Protein AF-A0A9E3DK32-F1 (afdb_monomer)

Mean predicted aligned error: 7.18 Å

Nearest PDB structures (foldseek):
  4inn-assembly1_A  TM=7.804E-01  e=3.344E-07  Helicobacter pylori NCTC 11637 = CCUG 17874 = ATCC 43504 = JCM 12093
  2sba-assembly1_A  TM=4.068E-01  e=2.423E+00  Glycine max
  1ax0-assembly1_A  TM=3.371E-01  e=9.762E-01  Erythrina corallodendron
  5iy4-assembly1_A  TM=3.570E-01  e=3.219E+00  Homo sapiens
  7kc0-assembly1_G  TM=3.287E-01  e=6.015E+00  Saccharomyces cerevisiae

Secondary structure (DSSP, 8-state):
--EEEEEEEETTEEEEEEEEE-PPTTSPSS-B-TT--STTTT-BSTT-EEEEEEEEETTEEEEEEEEETTTTEEEEEEEEE-TTS-EEEEEEESSSTTSEEEEEEEPPPGGGGGGS-HHHHHHH-HHHHTTSPPPPP-PPP--

Radius of gyration: 17.58 Å; Cα contacts (8 Å, |Δi|>4): 259; chains: 1; bounding box: 37×44×58 Å

Foldseek 3Di:
DDFDWDWADDPQWTWIAGFGDDDDVPDDPQDALCQAPDPRHRPTSHGDRQKTRWGDDPQKTAPIWGADSVNNDIFGKMWGADPVRFKIKIWGAHPDSVHTDIDIDGDDPPCCLVVTDLVSCCVRPVVVNVVDDDDDDPDDDDD

Solvent-accessible surface area (backbone atoms only — not comparable to full-atom values): 8338 Å² total; per-residue (Å²): 127,65,67,42,71,44,79,46,77,59,93,70,34,32,35,28,27,34,52,43,77,56,80,56,97,86,55,72,80,84,49,47,13,73,57,27,82,58,96,55,39,63,36,44,48,74,64,31,73,36,26,38,62,22,34,74,55,92,53,35,27,36,83,16,33,33,48,42,58,89,74,27,47,76,28,46,24,37,35,40,42,42,96,85,63,48,38,39,38,38,34,40,20,60,94,53,75,87,54,52,51,77,49,81,42,71,65,73,65,80,73,57,64,77,76,44,50,68,69,53,39,51,73,77,34,51,76,62,49,72,70,51,81,73,83,74,78,78,76,77,86,88,130

Structure (mmCIF, N/CA/C/O backbone):
data_AF-A0A9E3DK32-F1
#
_entry.id   AF-A0A9E3DK32-F1
#
loop_
_atom_site.group_PDB
_atom_site.id
_atom_site.type_symbol
_atom_site.label_atom_id
_atom_site.label_alt_id
_atom_site.label_comp_id
_atom_site.label_asym_id
_atom_site.label_entity_id
_atom_site.label_seq_id
_atom_site.pdbx_PDB_ins_code
_atom_site.Cartn_x
_atom_site.Cartn_y
_atom_site.Cartn_z
_atom_site.occupancy
_atom_site.B_iso_or_equiv
_atom_site.auth_seq_id
_atom_site.auth_comp_id
_atom_site.auth_asym_id
_atom_site.auth_atom_id
_atom_site.pdbx_PDB_model_num
ATOM 1 N N . PRO A 1 1 ? 12.837 5.777 -1.835 1.00 60.91 1 PRO A N 1
ATOM 2 C CA . PRO A 1 1 ? 11.942 6.670 -2.601 1.00 60.91 1 PRO A CA 1
ATOM 3 C C . PRO A 1 1 ? 10.685 7.030 -1.804 1.00 60.91 1 PRO A C 1
ATOM 5 O O . PRO A 1 1 ? 10.075 6.163 -1.182 1.00 60.91 1 PRO A O 1
ATOM 8 N N . VAL A 1 2 ? 10.312 8.309 -1.835 1.00 79.75 2 VAL A N 1
ATOM 9 C CA . VAL A 1 2 ? 8.983 8.751 -1.400 1.00 79.75 2 VAL A CA 1
ATOM 10 C C . VAL A 1 2 ? 7.975 8.299 -2.460 1.00 79.75 2 VAL A C 1
ATOM 12 O O . VAL A 1 2 ? 8.270 8.324 -3.656 1.00 79.75 2 VAL A O 1
ATOM 15 N N . GLY A 1 3 ? 6.799 7.852 -2.034 1.00 91.50 3 GLY A N 1
ATOM 16 C CA . GLY A 1 3 ? 5.729 7.409 -2.921 1.00 91.50 3 GLY A CA 1
ATOM 17 C C . GLY A 1 3 ? 4.368 7.659 -2.292 1.00 91.50 3 GLY A C 1
ATOM 18 O O . GLY A 1 3 ? 4.265 7.852 -1.080 1.00 91.50 3 GLY A O 1
ATOM 19 N N . TRP A 1 4 ? 3.329 7.701 -3.118 1.00 95.88 4 TRP A N 1
ATOM 20 C CA . TRP A 1 4 ? 1.948 7.710 -2.645 1.00 95.88 4 TRP A CA 1
ATOM 21 C C . TRP A 1 4 ? 1.358 6.329 -2.830 1.00 95.88 4 TRP A C 1
ATOM 23 O O . TRP A 1 4 ? 1.548 5.703 -3.876 1.00 95.88 4 TRP A O 1
ATOM 33 N N . PHE A 1 5 ? 0.616 5.885 -1.823 1.00 96.00 5 PHE A N 1
ATOM 34 C CA . PHE A 1 5 ? 0.031 4.558 -1.792 1.00 96.00 5 PHE A CA 1
ATOM 35 C C . PHE A 1 5 ? -1.478 4.659 -1.626 1.00 96.00 5 PHE A C 1
ATOM 37 O O . PHE A 1 5 ? -1.969 5.474 -0.843 1.00 96.00 5 PHE A O 1
ATOM 44 N N . LEU A 1 6 ? -2.209 3.825 -2.355 1.00 96.31 6 LEU A N 1
ATOM 45 C CA . LEU A 1 6 ? -3.632 3.618 -2.109 1.00 96.31 6 LEU A CA 1
ATOM 46 C C . LEU A 1 6 ? -3.805 2.398 -1.220 1.00 96.31 6 LEU A C 1
ATOM 48 O O . LEU A 1 6 ? -3.101 1.412 -1.406 1.00 96.31 6 LEU A O 1
ATOM 52 N N . VAL A 1 7 ? -4.762 2.462 -0.298 1.00 95.88 7 VAL A N 1
ATOM 53 C CA . VAL A 1 7 ? -5.232 1.308 0.471 1.00 95.88 7 VAL A CA 1
ATOM 54 C C . VAL A 1 7 ? -6.660 1.028 0.021 1.00 95.88 7 VAL A C 1
ATOM 56 O O . VAL A 1 7 ? -7.550 1.840 0.267 1.00 95.88 7 VAL A O 1
ATOM 59 N N . ILE A 1 8 ? -6.856 -0.078 -0.691 1.00 95.00 8 ILE A N 1
ATOM 60 C CA . ILE A 1 8 ? -8.115 -0.443 -1.345 1.00 95.00 8 ILE A CA 1
ATOM 61 C C . ILE A 1 8 ? -8.780 -1.568 -0.561 1.00 95.00 8 ILE A C 1
ATOM 63 O O . ILE A 1 8 ? -8.115 -2.525 -0.174 1.00 95.00 8 ILE A O 1
ATOM 67 N N . ASP A 1 9 ? -10.085 -1.449 -0.323 1.00 94.94 9 ASP A N 1
ATOM 68 C CA . ASP A 1 9 ? -10.895 -2.495 0.299 1.00 94.94 9 ASP A CA 1
ATOM 69 C C . ASP A 1 9 ? -11.544 -3.388 -0.770 1.00 94.94 9 ASP A C 1
ATOM 71 O O . ASP A 1 9 ? -12.301 -2.919 -1.622 1.00 94.94 9 ASP A O 1
ATOM 75 N N . HIS A 1 10 ? -11.275 -4.687 -0.689 1.00 93.44 10 HIS A N 1
ATOM 76 C CA . HIS A 1 10 ? -11.935 -5.747 -1.438 1.00 93.44 10 HIS A CA 1
ATOM 77 C C . HIS A 1 10 ? -12.761 -6.613 -0.483 1.00 93.44 10 HIS A C 1
ATOM 79 O O . HIS A 1 10 ? -12.360 -7.718 -0.101 1.00 93.44 10 HIS A O 1
ATOM 85 N N . ASN A 1 11 ? -13.932 -6.102 -0.096 1.00 93.31 11 ASN A N 1
ATOM 86 C CA . ASN A 1 11 ? -14.910 -6.794 0.750 1.00 93.31 11 ASN A CA 1
ATOM 87 C C . ASN A 1 11 ? -14.303 -7.317 2.070 1.00 93.31 11 ASN A C 1
ATOM 89 O O . ASN A 1 11 ? -14.475 -8.481 2.437 1.00 93.31 11 ASN A O 1
ATOM 93 N N . GLY A 1 12 ? -13.554 -6.468 2.775 1.00 93.69 12 GLY A N 1
ATOM 94 C CA . GLY A 1 12 ? -12.877 -6.782 4.034 1.00 93.69 12 GLY A CA 1
ATOM 95 C C . GLY A 1 12 ? -11.461 -7.343 3.874 1.00 93.69 12 GLY A C 1
ATOM 96 O O . GLY A 1 12 ? -10.836 -7.718 4.870 1.00 93.69 12 GLY A O 1
ATOM 97 N N . THR A 1 13 ? -10.942 -7.411 2.646 1.00 97.25 13 THR A N 1
ATOM 98 C CA . THR A 1 13 ? -9.533 -7.717 2.356 1.00 97.25 13 THR A CA 1
ATOM 99 C C . THR A 1 13 ? -8.871 -6.493 1.763 1.00 97.25 13 THR A C 1
ATOM 101 O O . THR A 1 13 ? -9.284 -6.029 0.710 1.00 97.25 13 THR A O 1
ATOM 104 N N . PHE A 1 14 ? -7.845 -5.977 2.423 1.00 98.00 14 PHE A N 1
ATOM 105 C CA . PHE A 1 14 ? -7.201 -4.738 2.023 1.00 98.00 14 PHE A CA 1
ATOM 106 C C . PHE A 1 14 ? -5.948 -5.006 1.187 1.00 98.00 14 PHE A C 1
ATOM 108 O O . PHE A 1 14 ? -5.145 -5.892 1.497 1.00 98.00 14 PHE A O 1
ATOM 115 N N . GLU A 1 15 ? -5.780 -4.203 0.144 1.00 97.31 15 GLU A N 1
ATOM 116 C CA . GLU A 1 15 ? -4.626 -4.199 -0.751 1.00 97.31 15 GLU A CA 1
ATOM 117 C C . GLU A 1 15 ? -3.949 -2.823 -0.717 1.00 97.31 15 GLU A C 1
ATOM 119 O O . GLU A 1 15 ? -4.615 -1.798 -0.573 1.00 97.31 15 GLU A O 1
ATOM 124 N N . GLY A 1 16 ? -2.621 -2.789 -0.826 1.00 97.25 16 GLY A N 1
ATOM 125 C CA . GLY A 1 16 ? -1.845 -1.558 -0.960 1.00 97.25 16 GLY A CA 1
ATOM 126 C C . GLY A 1 16 ? -1.236 -1.445 -2.350 1.00 97.25 16 GLY A C 1
ATOM 127 O O . GLY A 1 16 ? -0.546 -2.361 -2.801 1.00 97.25 16 GLY A O 1
ATOM 128 N N . ILE A 1 17 ? -1.459 -0.308 -3.008 1.00 97.31 17 ILE A N 1
ATOM 129 C CA . ILE A 1 17 ? -1.032 -0.042 -4.385 1.00 97.31 17 ILE A CA 1
ATOM 130 C C . ILE A 1 17 ? -0.029 1.104 -4.418 1.00 97.31 17 ILE A C 1
ATOM 132 O O . ILE A 1 17 ? -0.277 2.146 -3.814 1.00 97.31 17 ILE A O 1
ATOM 136 N N . ILE A 1 18 ? 1.052 0.970 -5.188 1.00 96.25 18 ILE A N 1
ATOM 137 C CA . ILE A 1 18 ? 1.926 2.108 -5.511 1.00 96.25 18 ILE A CA 1
ATOM 138 C C . ILE A 1 18 ? 1.214 3.003 -6.531 1.00 96.25 18 ILE A C 1
ATOM 140 O O . ILE A 1 18 ? 1.038 2.625 -7.685 1.00 96.25 18 ILE A O 1
ATOM 144 N N . ALA A 1 19 ? 0.791 4.192 -6.116 1.00 96.19 19 ALA A N 1
ATOM 145 C CA . ALA A 1 19 ? -0.059 5.073 -6.918 1.00 96.19 19 ALA A CA 1
ATOM 146 C C . ALA A 1 19 ? 0.678 6.277 -7.507 1.00 96.19 19 ALA A C 1
ATOM 148 O O . ALA A 1 19 ? 0.255 6.826 -8.523 1.00 96.19 19 ALA A O 1
ATOM 149 N N . LYS A 1 20 ? 1.784 6.685 -6.882 1.00 94.69 20 LYS A N 1
ATOM 150 C CA . LYS A 1 20 ? 2.693 7.701 -7.413 1.00 94.69 20 LYS A CA 1
ATOM 151 C C . LYS A 1 20 ? 4.101 7.434 -6.915 1.00 94.69 20 LYS A C 1
ATOM 153 O O . LYS A 1 20 ? 4.287 7.106 -5.745 1.00 94.69 20 LYS A O 1
ATOM 158 N N . MET A 1 21 ? 5.080 7.606 -7.789 1.00 92.12 21 MET A N 1
ATOM 159 C CA . MET A 1 21 ? 6.497 7.493 -7.460 1.00 92.12 21 MET A CA 1
ATOM 160 C C . MET A 1 21 ? 7.185 8.820 -7.754 1.00 92.12 21 MET A C 1
ATOM 162 O O . MET A 1 21 ? 6.768 9.554 -8.649 1.00 92.12 21 MET A O 1
ATOM 166 N N . TYR A 1 22 ? 8.237 9.106 -6.998 1.00 90.31 22 TYR A N 1
ATOM 167 C CA . TYR A 1 22 ? 9.102 10.262 -7.199 1.00 90.31 22 TYR A CA 1
ATOM 168 C C . TYR A 1 22 ? 10.508 9.745 -7.530 1.00 90.31 22 TYR A C 1
ATOM 170 O O . TYR A 1 22 ? 11.320 9.619 -6.613 1.00 90.31 22 TYR A O 1
ATOM 178 N N . PRO A 1 23 ? 10.758 9.336 -8.790 1.00 85.25 23 PRO A N 1
ATOM 179 C CA . PRO A 1 23 ? 12.075 8.873 -9.213 1.00 85.25 23 PRO A CA 1
ATOM 180 C C . PRO A 1 23 ? 13.097 10.014 -9.151 1.00 85.25 23 PRO A C 1
ATOM 182 O O . PRO A 1 23 ? 12.776 11.170 -9.441 1.00 85.25 23 PRO A O 1
ATOM 185 N N . GLU A 1 24 ? 14.325 9.685 -8.770 1.00 85.25 24 GLU A N 1
ATOM 186 C CA . GLU A 1 24 ? 15.460 10.605 -8.746 1.00 85.25 24 GLU A CA 1
ATOM 187 C C . GLU A 1 24 ? 16.176 10.632 -10.110 1.00 85.25 24 GLU A C 1
ATOM 189 O O . GLU A 1 24 ? 16.034 9.704 -10.914 1.00 85.25 24 GLU A O 1
ATOM 194 N N . PRO A 1 25 ? 16.960 11.683 -10.425 1.00 86.56 25 PRO A N 1
ATOM 195 C CA . PRO A 1 25 ? 17.770 11.699 -11.639 1.00 86.56 25 PRO A CA 1
ATOM 196 C C . PRO A 1 25 ? 18.696 10.475 -11.713 1.00 86.56 25 PRO A C 1
ATOM 198 O O . PRO A 1 25 ? 19.566 10.296 -10.866 1.00 86.56 25 PRO A O 1
ATOM 201 N N . GLY A 1 26 ? 18.520 9.654 -12.750 1.00 84.56 26 GLY A N 1
ATOM 202 C CA . GLY A 1 26 ? 19.263 8.403 -12.940 1.00 84.56 26 GLY A CA 1
ATOM 203 C C . GLY A 1 26 ? 18.458 7.138 -12.633 1.00 84.56 26 GLY A C 1
ATOM 204 O O . GLY A 1 26 ? 18.893 6.055 -13.024 1.00 84.56 26 GLY A O 1
ATOM 205 N N . ASP A 1 27 ? 17.278 7.258 -12.018 1.00 84.12 27 ASP A N 1
ATOM 206 C CA . ASP A 1 27 ? 16.349 6.136 -11.902 1.00 84.12 27 ASP A CA 1
ATOM 207 C C . ASP A 1 27 ? 15.806 5.732 -13.285 1.00 84.12 27 ASP A C 1
ATOM 209 O O . ASP A 1 27 ? 15.558 6.594 -14.140 1.00 84.12 27 ASP A O 1
ATOM 213 N N . PRO A 1 28 ? 15.599 4.425 -13.533 1.00 82.38 28 PRO A N 1
ATOM 214 C CA . PRO A 1 28 ? 14.988 3.970 -14.771 1.00 82.38 28 PRO A CA 1
ATOM 215 C C . PRO A 1 28 ? 13.551 4.505 -14.884 1.00 82.38 28 PRO A C 1
ATOM 217 O O . PRO A 1 28 ? 12.811 4.478 -13.894 1.00 82.38 28 PRO A O 1
ATOM 220 N N . PRO A 1 29 ? 13.125 4.952 -16.079 1.00 84.62 29 PRO A N 1
ATOM 221 C CA . PRO A 1 29 ? 11.725 5.267 -16.311 1.00 84.62 29 PRO A CA 1
ATOM 222 C C . PRO A 1 29 ? 10.891 3.989 -16.174 1.00 84.62 29 PRO A C 1
ATOM 224 O O . PRO A 1 29 ? 11.313 2.922 -16.619 1.00 84.62 29 PRO A O 1
ATOM 227 N N . ASP A 1 30 ? 9.722 4.112 -15.545 1.00 87.88 30 ASP A N 1
ATOM 228 C CA . ASP A 1 30 ? 8.710 3.056 -15.436 1.00 87.88 30 ASP A CA 1
ATOM 229 C C . ASP A 1 30 ? 9.271 1.676 -15.028 1.00 87.88 30 ASP A C 1
ATOM 231 O O . ASP A 1 30 ? 9.154 0.698 -15.773 1.00 87.88 30 ASP A O 1
ATOM 235 N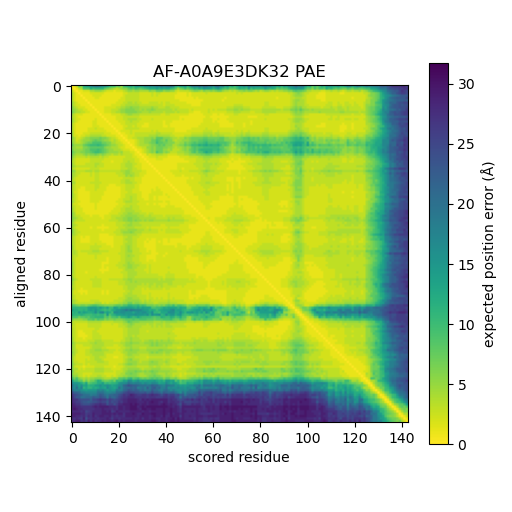 N . PRO A 1 31 ? 9.898 1.564 -13.839 1.00 93.19 31 PRO A N 1
ATOM 236 C CA . PRO A 1 31 ? 10.513 0.316 -13.408 1.00 93.19 31 PRO A CA 1
ATOM 237 C C . PRO A 1 31 ? 9.479 -0.809 -13.301 1.00 93.19 31 PRO A C 1
ATOM 239 O O . PRO A 1 31 ? 8.339 -0.596 -12.885 1.00 93.19 31 PRO A O 1
ATOM 242 N N . VAL A 1 32 ? 9.903 -2.030 -13.623 1.00 95.81 32 VAL A N 1
ATOM 243 C CA . VAL A 1 32 ? 9.106 -3.260 -13.486 1.00 95.81 32 VAL A CA 1
ATOM 244 C C . VAL A 1 32 ? 9.684 -4.160 -12.394 1.00 95.81 32 VAL A C 1
ATOM 246 O O . VAL A 1 32 ? 10.876 -4.087 -12.081 1.00 95.81 32 VAL A O 1
ATOM 249 N N . CYS A 1 33 ? 8.872 -5.030 -11.791 1.00 96.50 33 CYS A N 1
ATOM 250 C CA . CYS A 1 33 ? 9.364 -5.987 -10.798 1.00 96.50 33 CYS A CA 1
ATOM 251 C C . CYS A 1 33 ? 10.030 -7.206 -11.458 1.00 96.50 33 CYS A C 1
ATOM 253 O O . CYS A 1 33 ? 9.513 -8.323 -11.436 1.00 96.50 33 CYS A O 1
ATOM 255 N N . SER A 1 34 ? 11.209 -7.006 -12.044 1.00 96.81 34 SER A N 1
ATOM 256 C CA . SER A 1 34 ? 11.943 -8.069 -12.747 1.00 96.81 34 SER A CA 1
ATOM 257 C C . SER A 1 34 ? 12.413 -9.206 -11.830 1.00 96.81 34 SER A C 1
ATOM 259 O O . SER A 1 34 ? 12.564 -10.345 -12.280 1.00 96.81 34 SER A O 1
ATOM 261 N N . LYS A 1 35 ? 12.616 -8.911 -10.539 1.00 96.69 35 LYS A N 1
ATOM 262 C CA . LYS A 1 35 ? 13.063 -9.870 -9.514 1.00 96.69 35 LYS A CA 1
ATOM 263 C C . LYS A 1 35 ? 11.926 -10.609 -8.809 1.00 96.69 35 LYS A C 1
ATOM 265 O O . LYS A 1 35 ? 12.203 -11.563 -8.088 1.00 96.69 35 LYS A O 1
ATOM 270 N N . CYS A 1 36 ? 10.679 -10.171 -8.982 1.00 97.25 36 CYS A N 1
ATOM 271 C CA . CYS A 1 36 ? 9.525 -10.874 -8.429 1.00 97.25 36 CYS A CA 1
ATOM 272 C C . CYS A 1 36 ? 9.446 -12.294 -9.000 1.00 97.25 36 CYS A C 1
ATOM 274 O O . CYS A 1 36 ? 9.773 -12.526 -10.165 1.00 97.25 36 CYS A O 1
ATOM 276 N N . THR A 1 37 ? 8.992 -13.234 -8.176 1.00 96.12 37 THR A N 1
ATOM 277 C CA . THR A 1 37 ? 8.833 -14.649 -8.545 1.00 96.12 37 THR A CA 1
ATOM 278 C C . THR A 1 37 ? 7.378 -15.115 -8.537 1.00 96.12 37 THR A C 1
ATOM 280 O O . THR A 1 37 ? 7.110 -16.254 -8.911 1.00 96.12 37 THR A O 1
ATOM 283 N N . ASP A 1 38 ? 6.450 -14.255 -8.115 1.00 95.69 38 ASP A N 1
ATOM 284 C CA . ASP A 1 38 ? 5.014 -14.522 -8.095 1.00 95.69 38 ASP A CA 1
ATOM 285 C C . ASP A 1 38 ? 4.300 -13.907 -9.313 1.00 95.69 38 ASP A C 1
ATOM 287 O O . ASP A 1 38 ? 4.926 -13.515 -10.300 1.00 95.69 38 ASP A O 1
ATOM 291 N N . ASP A 1 39 ? 2.972 -13.819 -9.247 1.00 97.31 39 ASP A N 1
ATOM 292 C CA . ASP A 1 39 ? 2.115 -13.234 -10.282 1.00 97.31 39 ASP A CA 1
ATOM 293 C C . ASP A 1 39 ? 2.416 -11.757 -10.579 1.00 97.31 39 ASP A C 1
ATOM 295 O O . ASP A 1 39 ? 1.919 -11.227 -11.568 1.00 97.31 39 ASP A O 1
ATOM 299 N N . ARG A 1 40 ? 3.234 -11.088 -9.758 1.00 97.62 40 ARG A N 1
ATOM 300 C CA . ARG A 1 40 ? 3.657 -9.698 -9.959 1.00 97.62 40 ARG A CA 1
ATOM 301 C C . ARG A 1 40 ? 4.968 -9.574 -10.731 1.00 97.62 40 ARG A C 1
ATOM 303 O O . ARG A 1 40 ? 5.469 -8.461 -10.917 1.00 97.62 40 ARG A O 1
ATOM 310 N N . LYS A 1 41 ? 5.538 -10.692 -11.190 1.00 97.94 41 LYS A N 1
ATOM 311 C CA . LYS A 1 41 ? 6.714 -10.690 -12.057 1.00 97.94 41 LYS A CA 1
ATOM 312 C C . LYS A 1 41 ? 6.476 -9.853 -13.312 1.00 97.94 41 LYS A C 1
ATOM 314 O O . LYS A 1 41 ? 5.463 -9.990 -13.987 1.00 97.94 41 LYS A O 1
ATOM 319 N N . ASP A 1 42 ? 7.439 -8.975 -13.588 1.00 97.44 42 ASP A N 1
ATOM 320 C CA . ASP A 1 42 ? 7.469 -8.074 -14.745 1.00 97.44 42 ASP A CA 1
ATOM 321 C C . ASP A 1 42 ? 6.292 -7.069 -14.802 1.00 97.44 42 ASP A C 1
ATOM 323 O O . ASP A 1 42 ? 6.149 -6.330 -15.775 1.00 97.44 42 ASP A O 1
ATOM 327 N N . MET A 1 43 ? 5.495 -6.954 -13.729 1.00 96.88 43 MET A N 1
ATOM 328 C CA . MET A 1 43 ? 4.513 -5.877 -13.590 1.00 96.88 43 MET A CA 1
ATOM 329 C C . MET A 1 43 ? 5.214 -4.527 -13.357 1.00 96.88 43 MET A C 1
ATOM 331 O O . MET A 1 43 ? 6.199 -4.478 -12.606 1.00 96.88 43 MET A O 1
ATOM 335 N N . PRO A 1 44 ? 4.702 -3.418 -13.928 1.00 95.62 44 PRO A N 1
ATOM 336 C CA . PRO A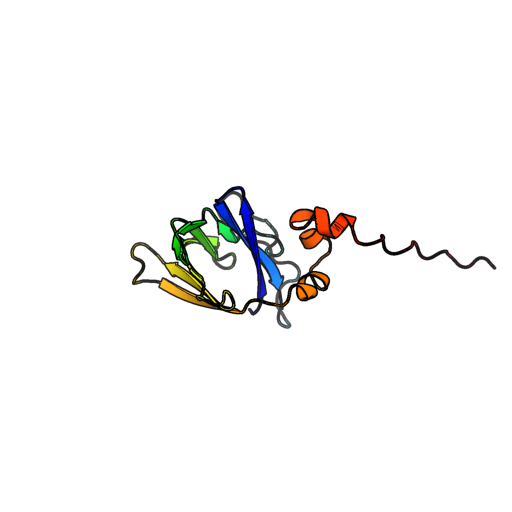 1 44 ? 5.157 -2.070 -13.592 1.00 95.62 44 PRO A CA 1
ATOM 337 C C . PRO A 1 44 ? 5.020 -1.805 -12.097 1.00 95.62 44 PRO A C 1
ATOM 339 O O . PRO A 1 44 ? 4.019 -2.187 -11.499 1.00 95.62 44 PRO A O 1
ATOM 342 N N . TRP A 1 45 ? 5.994 -1.120 -11.494 1.00 94.94 45 TRP A N 1
ATOM 343 C CA . TRP A 1 45 ? 5.907 -0.707 -10.093 1.00 94.94 45 TRP A CA 1
ATOM 344 C C . TRP A 1 45 ? 4.716 0.222 -9.890 1.00 94.94 45 TRP A C 1
ATOM 346 O O . TRP A 1 45 ? 3.989 0.081 -8.914 1.00 94.94 45 TRP A O 1
ATOM 356 N N . LEU A 1 46 ? 4.470 1.142 -10.826 1.00 94.81 46 LEU A N 1
ATOM 357 C CA . LEU A 1 46 ? 3.260 1.953 -10.804 1.00 94.81 46 LEU A CA 1
ATOM 358 C C . LEU A 1 46 ? 2.027 1.053 -10.973 1.00 94.81 46 LEU A C 1
ATOM 360 O O . LEU A 1 46 ? 1.862 0.376 -11.984 1.00 94.81 46 LEU A O 1
ATOM 364 N N . GLY A 1 47 ? 1.144 1.061 -9.980 1.00 95.44 47 GLY A N 1
ATOM 365 C CA . GLY A 1 47 ? -0.075 0.260 -9.963 1.00 95.44 47 GLY A CA 1
ATOM 366 C C . GLY A 1 47 ? 0.101 -1.167 -9.451 1.00 95.44 47 GLY A C 1
ATOM 367 O O . GLY A 1 47 ? -0.907 -1.879 -9.382 1.00 95.44 47 GLY A O 1
ATOM 368 N N . ILE A 1 48 ? 1.317 -1.577 -9.064 1.00 96.44 48 ILE A N 1
ATOM 369 C CA . ILE A 1 48 ? 1.565 -2.906 -8.500 1.00 96.44 48 ILE A CA 1
ATOM 370 C C . ILE A 1 48 ? 0.882 -3.045 -7.131 1.00 96.44 48 ILE A C 1
ATOM 372 O O . ILE A 1 48 ? 1.004 -2.151 -6.281 1.00 96.44 48 ILE A O 1
ATOM 376 N N . PRO A 1 49 ? 0.196 -4.168 -6.878 1.00 97.06 49 PRO A N 1
ATOM 377 C CA . PRO A 1 49 ? -0.292 -4.495 -5.550 1.00 97.06 49 PRO A CA 1
ATOM 378 C C . PRO A 1 49 ? 0.845 -5.026 -4.682 1.00 97.06 49 PRO A C 1
ATOM 380 O O . PRO A 1 49 ? 1.119 -6.227 -4.631 1.00 97.06 49 PRO A O 1
ATOM 383 N N . PHE A 1 50 ? 1.566 -4.120 -4.027 1.00 97.31 50 PHE A N 1
ATOM 384 C CA . PHE A 1 50 ? 2.721 -4.487 -3.212 1.00 97.31 50 PHE A CA 1
ATOM 385 C C . PHE A 1 50 ? 2.321 -4.956 -1.811 1.00 97.31 50 PHE A C 1
ATOM 387 O O . PHE A 1 50 ? 3.042 -5.763 -1.242 1.00 97.31 50 PHE A O 1
ATOM 394 N N . ILE A 1 51 ? 1.169 -4.547 -1.273 1.00 98.19 51 ILE A N 1
ATOM 395 C CA . ILE A 1 51 ? 0.613 -5.110 -0.030 1.00 98.19 51 ILE A CA 1
ATOM 396 C C . ILE A 1 51 ? -0.637 -5.902 -0.359 1.00 98.19 51 ILE A C 1
ATOM 398 O O . ILE A 1 51 ? -1.488 -5.389 -1.074 1.00 98.19 51 ILE A O 1
ATOM 402 N N . ARG A 1 52 ? -0.775 -7.110 0.187 1.00 98.12 52 ARG A N 1
ATOM 403 C CA . ARG A 1 52 ? -1.930 -7.987 -0.053 1.00 98.12 52 ARG A CA 1
ATOM 404 C C . ARG A 1 52 ? -2.427 -8.648 1.228 1.00 98.12 52 ARG A C 1
ATOM 406 O O . ARG A 1 52 ? -1.720 -8.678 2.236 1.00 98.12 52 ARG A O 1
ATOM 413 N N . ASP A 1 53 ? -3.643 -9.185 1.150 1.00 98.06 53 ASP A N 1
ATOM 414 C CA . ASP A 1 53 ? -4.278 -10.075 2.134 1.00 98.06 53 ASP A CA 1
ATOM 415 C C . ASP A 1 53 ? -4.510 -9.479 3.531 1.00 98.06 53 ASP A C 1
ATOM 417 O O . ASP A 1 53 ? -4.795 -10.199 4.488 1.00 98.06 53 ASP A O 1
ATOM 421 N N . MET A 1 54 ? -4.435 -8.154 3.662 1.00 98.31 54 MET A N 1
ATOM 422 C CA . MET A 1 54 ? -4.597 -7.482 4.947 1.00 98.31 54 MET A CA 1
ATOM 423 C C . MET A 1 54 ? -6.036 -7.600 5.450 1.00 98.31 54 MET A C 1
ATOM 425 O O . MET A 1 54 ? -6.987 -7.258 4.749 1.00 98.31 54 MET A O 1
ATOM 429 N N . LYS A 1 55 ? -6.211 -8.039 6.697 1.00 98.31 55 LYS A N 1
ATOM 430 C CA . LYS A 1 55 ? -7.518 -8.150 7.358 1.00 98.31 55 LYS A CA 1
ATOM 431 C C . LYS A 1 55 ? -7.625 -7.152 8.492 1.00 98.31 55 LYS A C 1
ATOM 433 O O . LYS A 1 55 ? -6.780 -7.139 9.382 1.00 98.31 55 LYS A O 1
ATOM 438 N N . ARG A 1 56 ? -8.668 -6.324 8.469 1.00 97.50 56 ARG A N 1
ATOM 439 C CA . ARG A 1 56 ? -8.881 -5.288 9.482 1.00 97.50 56 ARG A CA 1
ATOM 440 C C . ARG A 1 56 ? -9.468 -5.874 10.770 1.00 97.50 56 ARG A C 1
ATOM 442 O O . ARG A 1 56 ? -10.463 -6.589 10.729 1.00 97.50 56 ARG A O 1
ATOM 449 N N . ASN A 1 57 ? -8.894 -5.488 11.903 1.00 97.25 57 ASN A N 1
ATOM 450 C CA . ASN A 1 57 ? -9.381 -5.736 13.255 1.00 97.25 57 ASN A CA 1
ATOM 451 C C . ASN A 1 57 ? -9.263 -4.436 14.071 1.00 97.25 57 ASN A C 1
ATOM 453 O O . ASN A 1 57 ? -8.196 -4.093 14.583 1.00 97.25 57 ASN A O 1
ATOM 457 N N . GLY A 1 58 ? -10.351 -3.662 14.136 1.00 97.31 58 GLY A N 1
ATOM 458 C CA . GLY A 1 58 ? -10.338 -2.335 14.752 1.00 97.31 58 GLY A CA 1
ATOM 459 C C . GLY A 1 58 ? -9.376 -1.383 14.032 1.00 97.31 58 GLY A C 1
ATOM 460 O O . GLY A 1 58 ? -9.579 -1.048 12.865 1.00 97.31 58 GLY A O 1
ATOM 461 N N . LEU A 1 59 ? -8.335 -0.938 14.736 1.00 98.06 59 LEU A N 1
ATOM 462 C CA . LEU A 1 59 ? -7.271 -0.091 14.187 1.00 98.06 59 LEU A CA 1
ATOM 463 C C . LEU A 1 59 ? -6.089 -0.889 13.610 1.00 98.06 59 LEU A C 1
ATOM 465 O O . LEU A 1 59 ? -5.205 -0.303 12.989 1.00 98.06 59 LEU A O 1
ATOM 469 N N . SER A 1 60 ? -6.076 -2.210 13.777 1.00 98.25 60 SER A N 1
ATOM 470 C CA . SER A 1 60 ? -5.032 -3.092 13.254 1.00 98.25 60 SER A CA 1
ATOM 471 C C . SER A 1 60 ? -5.432 -3.698 11.911 1.00 98.25 60 SER A C 1
ATOM 473 O O . SER A 1 60 ? -6.610 -3.934 11.646 1.00 98.25 60 SER A O 1
ATOM 475 N N . TYR A 1 61 ? -4.439 -3.995 11.079 1.00 98.38 61 TYR A N 1
ATOM 476 C CA . TYR A 1 61 ? -4.563 -4.812 9.877 1.00 98.38 61 TYR A CA 1
ATOM 477 C C . TYR A 1 61 ? -3.519 -5.923 9.936 1.00 98.38 61 TYR A C 1
ATOM 479 O O . TYR A 1 61 ? -2.334 -5.658 10.146 1.00 98.38 61 TYR A O 1
ATOM 487 N N . GLU A 1 62 ? -3.952 -7.166 9.782 1.00 97.56 62 GLU A N 1
ATOM 488 C CA . GLU A 1 62 ? -3.149 -8.349 10.094 1.00 97.56 62 GLU A CA 1
ATOM 489 C C . GLU A 1 62 ? -3.213 -9.388 8.972 1.00 97.56 62 GLU A C 1
ATOM 491 O O . GLU A 1 62 ? -4.017 -9.273 8.049 1.00 97.56 62 GLU A O 1
ATOM 496 N N . ASN A 1 63 ? -2.359 -10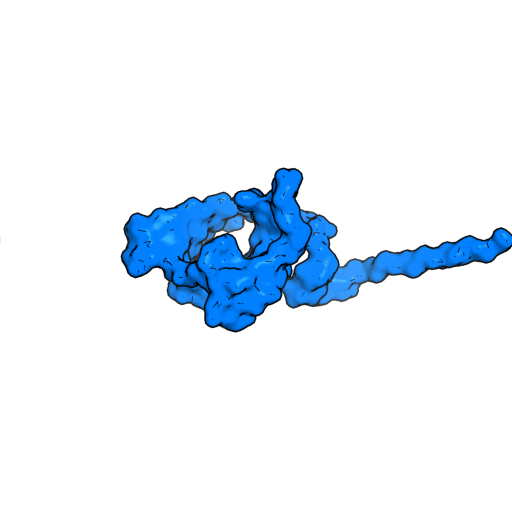.413 9.066 1.00 96.50 63 ASN A N 1
ATOM 497 C CA . ASN A 1 63 ? -2.269 -11.554 8.142 1.00 96.50 63 ASN A CA 1
ATOM 498 C C . ASN A 1 63 ? -1.908 -11.216 6.689 1.00 96.50 63 ASN A C 1
ATOM 500 O O . ASN A 1 63 ? -1.912 -12.105 5.839 1.00 96.50 63 ASN A O 1
ATOM 504 N N . GLY A 1 64 ? -1.544 -9.965 6.418 1.00 97.81 64 GLY A N 1
ATOM 505 C CA . GLY A 1 64 ? -1.105 -9.546 5.102 1.00 97.81 64 GLY A CA 1
ATOM 506 C C . GLY A 1 64 ? 0.368 -9.827 4.831 1.00 97.81 64 GLY A C 1
ATOM 507 O O . GLY A 1 64 ? 1.140 -10.304 5.674 1.00 97.81 64 GLY A O 1
ATOM 508 N N . ASN A 1 65 ? 0.769 -9.468 3.622 1.00 97.62 65 ASN A N 1
ATOM 509 C CA . ASN A 1 65 ? 2.150 -9.497 3.170 1.00 97.62 65 ASN A CA 1
ATOM 510 C C . ASN A 1 65 ? 2.510 -8.203 2.437 1.00 97.62 65 ASN A C 1
ATOM 512 O O . ASN A 1 65 ? 1.629 -7.473 1.986 1.00 97.62 65 ASN A O 1
ATOM 516 N N . VAL A 1 66 ? 3.808 -7.919 2.352 1.00 97.56 66 VAL A N 1
ATOM 517 C CA . VAL A 1 66 ? 4.369 -6.812 1.580 1.00 97.56 66 VAL A CA 1
ATOM 518 C C . VAL A 1 66 ? 5.478 -7.328 0.670 1.00 97.56 66 VAL A C 1
ATOM 520 O O . VAL A 1 66 ? 6.393 -8.015 1.117 1.00 97.56 66 VAL A O 1
ATOM 523 N N . LEU A 1 67 ? 5.387 -7.007 -0.611 1.00 97.00 67 LEU A N 1
ATOM 524 C CA . LEU A 1 67 ? 6.419 -7.192 -1.614 1.00 97.00 67 LEU A CA 1
ATOM 525 C C . LEU A 1 67 ? 7.335 -5.970 -1.615 1.00 97.00 67 LEU A C 1
ATOM 527 O O . LEU A 1 67 ? 6.861 -4.838 -1.724 1.00 97.00 67 LEU A O 1
ATOM 531 N N . ASP A 1 68 ? 8.642 -6.204 -1.583 1.00 94.31 68 ASP A N 1
ATOM 532 C CA . ASP A 1 68 ? 9.618 -5.199 -1.983 1.00 94.31 68 ASP A CA 1
ATOM 533 C C . ASP A 1 68 ? 9.997 -5.419 -3.461 1.00 94.31 68 ASP A C 1
ATOM 535 O O . ASP A 1 68 ? 10.721 -6.363 -3.786 1.00 94.31 68 ASP A O 1
ATOM 539 N N . PRO A 1 69 ? 9.538 -4.566 -4.395 1.00 93.62 69 PRO A N 1
ATOM 540 C CA . PRO A 1 69 ? 9.793 -4.777 -5.817 1.00 93.62 69 PRO A CA 1
ATOM 541 C C . PRO A 1 69 ? 11.268 -4.565 -6.212 1.00 93.62 69 PRO A C 1
ATOM 543 O O . PRO A 1 69 ? 11.663 -4.905 -7.328 1.00 93.62 69 PRO A O 1
ATOM 546 N N . ARG A 1 70 ? 12.109 -4.037 -5.307 1.00 90.69 70 ARG A N 1
ATOM 547 C CA . ARG A 1 70 ? 13.549 -3.820 -5.538 1.00 90.69 70 ARG A CA 1
ATOM 548 C C . ARG A 1 70 ? 14.363 -5.101 -5.417 1.00 90.69 70 ARG A C 1
ATOM 550 O O . ARG A 1 70 ? 15.402 -5.233 -6.075 1.00 90.69 70 ARG A O 1
ATOM 557 N N . ASP A 1 71 ? 13.932 -6.019 -4.557 1.00 93.44 71 ASP A N 1
ATOM 558 C CA . ASP A 1 71 ? 14.584 -7.311 -4.328 1.00 93.44 71 ASP A CA 1
ATOM 559 C C . ASP A 1 71 ? 13.700 -8.512 -4.707 1.00 93.44 71 ASP A C 1
ATOM 561 O O . ASP A 1 71 ? 14.218 -9.623 -4.803 1.00 93.44 71 ASP A O 1
ATOM 565 N N . GLY A 1 72 ? 12.415 -8.279 -4.997 1.00 95.19 72 GLY A N 1
ATOM 566 C CA . GLY A 1 72 ? 11.443 -9.292 -5.402 1.00 95.19 72 GLY A CA 1
ATOM 567 C C . GLY A 1 72 ? 10.913 -10.144 -4.250 1.00 95.19 72 GLY A C 1
ATOM 568 O O . GLY A 1 72 ? 10.223 -11.132 -4.498 1.00 95.19 72 GLY A O 1
ATOM 569 N N . LYS A 1 73 ? 11.248 -9.813 -2.997 1.00 94.94 73 LYS A N 1
ATOM 570 C CA . LYS A 1 73 ? 10.902 -10.630 -1.833 1.00 94.94 73 LYS A CA 1
ATOM 571 C C . LYS A 1 73 ? 9.577 -10.208 -1.225 1.00 94.94 73 LYS A C 1
ATOM 573 O O . LYS A 1 73 ? 9.262 -9.026 -1.107 1.00 94.94 73 LYS A O 1
ATOM 578 N N . VAL A 1 74 ? 8.840 -11.212 -0.764 1.00 95.88 74 VAL A N 1
ATOM 579 C CA . VAL A 1 74 ? 7.580 -11.047 -0.045 1.00 95.88 74 VAL A CA 1
ATOM 580 C C . VAL A 1 74 ? 7.814 -11.307 1.440 1.00 95.88 74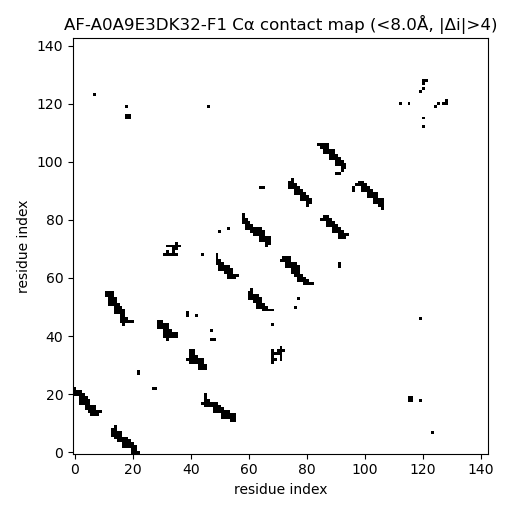 VAL A C 1
ATOM 582 O O . VAL A 1 74 ? 8.319 -12.357 1.837 1.00 95.88 74 VAL A O 1
ATOM 585 N N . TYR A 1 75 ? 7.432 -10.340 2.261 1.00 95.50 75 TYR A N 1
ATOM 586 C CA . TYR A 1 75 ? 7.557 -10.354 3.712 1.00 95.50 75 TYR A CA 1
ATOM 587 C C . TYR A 1 75 ? 6.173 -10.429 4.346 1.00 95.50 75 TYR A C 1
ATOM 589 O O . TYR A 1 75 ? 5.196 -9.938 3.780 1.00 95.50 75 TYR A O 1
ATOM 597 N N . LYS A 1 76 ? 6.072 -10.996 5.552 1.00 97.19 76 LYS A N 1
ATOM 598 C CA . LYS A 1 76 ? 4.839 -10.853 6.336 1.00 97.19 76 LYS A CA 1
ATOM 599 C C . LYS A 1 76 ? 4.673 -9.391 6.712 1.00 97.19 76 LYS A C 1
ATOM 601 O O . LYS A 1 76 ? 5.665 -8.705 6.961 1.00 97.19 76 LYS A O 1
ATOM 606 N N . ALA A 1 77 ? 3.433 -8.931 6.787 1.00 97.69 77 ALA A N 1
ATOM 607 C CA . ALA A 1 77 ? 3.164 -7.555 7.140 1.00 97.69 77 ALA A CA 1
ATOM 608 C C . ALA A 1 77 ? 1.981 -7.408 8.093 1.00 97.69 77 ALA A C 1
ATOM 610 O O . ALA A 1 77 ? 1.077 -8.241 8.156 1.00 97.69 77 ALA A O 1
ATOM 611 N N . LYS A 1 78 ? 2.016 -6.321 8.858 1.00 97.62 78 LYS A N 1
ATOM 612 C CA . LYS A 1 78 ? 0.885 -5.819 9.640 1.00 97.62 78 LYS A CA 1
ATOM 613 C C . LYS A 1 78 ? 0.848 -4.301 9.550 1.00 97.62 78 LYS A C 1
ATOM 615 O O . LYS A 1 78 ? 1.884 -3.683 9.312 1.00 97.62 78 LYS A O 1
ATOM 620 N N . MET A 1 79 ? -0.318 -3.706 9.756 1.00 98.31 79 MET A N 1
ATOM 621 C CA . MET A 1 79 ? -0.467 -2.254 9.804 1.00 98.31 79 MET A CA 1
ATOM 622 C C . MET A 1 79 ? -1.273 -1.823 11.023 1.00 98.31 79 MET A C 1
ATOM 624 O O . MET A 1 79 ? -2.096 -2.577 11.539 1.00 98.31 79 MET A O 1
ATOM 628 N N . THR A 1 80 ? -1.054 -0.595 11.469 1.00 98.38 80 THR A N 1
ATOM 629 C CA . THR A 1 80 ? -1.797 0.016 12.568 1.00 98.38 80 THR A CA 1
ATOM 630 C C . THR A 1 80 ? -2.147 1.442 12.181 1.00 98.38 80 THR A C 1
ATOM 632 O O . THR A 1 80 ? -1.271 2.228 11.826 1.00 98.38 80 THR A O 1
ATOM 635 N N . LEU A 1 81 ? -3.438 1.754 12.214 1.00 98.56 81 LEU A N 1
ATOM 636 C CA . LEU A 1 81 ? -3.978 3.075 11.936 1.00 98.56 81 LEU A CA 1
ATOM 637 C C . LEU A 1 81 ? -4.118 3.849 13.250 1.00 98.56 81 LEU A C 1
ATOM 639 O O . LEU A 1 81 ? -4.625 3.317 14.237 1.00 98.56 81 LEU A O 1
ATOM 643 N N . SER A 1 82 ? -3.692 5.105 13.271 1.00 98.56 82 SER A N 1
ATOM 644 C CA . SER A 1 82 ? -3.926 5.996 14.405 1.00 98.56 82 SER A CA 1
ATOM 645 C C . SER A 1 82 ? -5.425 6.229 14.631 1.00 98.56 82 SER A C 1
ATOM 647 O O . SER A 1 82 ? -6.243 6.108 13.718 1.00 98.56 82 SER A O 1
ATOM 649 N N . ALA A 1 83 ? -5.804 6.580 15.861 1.00 98.12 83 ALA A N 1
ATOM 650 C CA . ALA A 1 83 ? -7.208 6.776 16.227 1.00 98.12 83 ALA A CA 1
ATOM 651 C C . ALA A 1 83 ? -7.897 7.907 15.435 1.00 98.12 83 ALA A C 1
ATOM 653 O O . ALA A 1 83 ? -9.091 7.825 15.164 1.00 98.12 83 ALA A O 1
ATOM 654 N N . ASP A 1 84 ? -7.144 8.930 15.024 1.00 97.75 84 ASP A N 1
ATOM 655 C CA . ASP A 1 84 ? -7.606 10.027 14.158 1.00 97.75 84 ASP A CA 1
ATOM 656 C C . ASP A 1 84 ? -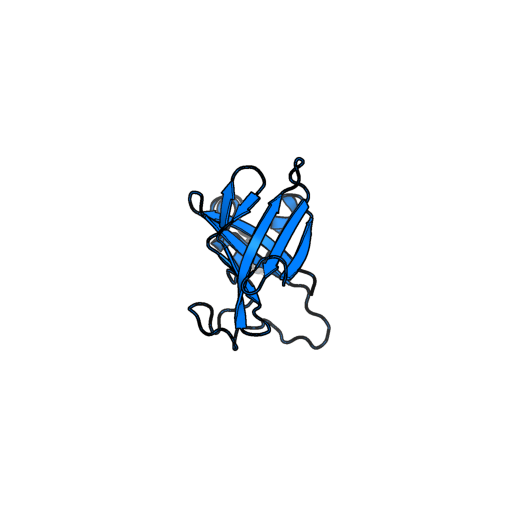7.610 9.668 12.656 1.00 97.75 84 ASP A C 1
ATOM 658 O O . ASP A 1 84 ? -8.017 10.466 11.807 1.00 97.75 84 ASP A O 1
ATOM 662 N N . GLY A 1 85 ? -7.137 8.468 12.310 1.00 96.94 85 GLY A N 1
ATOM 663 C CA . GLY A 1 85 ? -7.019 7.986 10.944 1.00 96.94 85 GLY A CA 1
ATOM 664 C C . GLY A 1 85 ? -5.978 8.714 10.092 1.00 96.94 85 GLY A C 1
ATOM 665 O O . GLY A 1 85 ? -6.004 8.548 8.874 1.00 96.94 85 GLY A O 1
ATOM 666 N N . GLN A 1 86 ? -5.101 9.537 10.666 1.00 97.75 86 GLN A N 1
ATOM 667 C CA . GLN A 1 86 ? -4.160 10.349 9.887 1.00 97.75 86 GLN A CA 1
ATOM 668 C C . GLN A 1 86 ? -2.828 9.653 9.617 1.00 97.75 86 GLN A C 1
ATOM 670 O O . GLN A 1 86 ? -2.163 9.979 8.636 1.00 97.75 86 GLN A O 1
ATOM 675 N N . THR A 1 87 ? -2.472 8.659 10.424 1.00 98.31 87 THR A N 1
ATOM 676 C CA . THR A 1 87 ? -1.180 7.982 10.347 1.00 98.31 87 THR A CA 1
ATOM 677 C C . THR A 1 87 ? -1.381 6.480 10.253 1.00 98.31 87 THR A C 1
ATOM 679 O O . THR A 1 87 ? -2.060 5.877 11.082 1.00 98.31 87 THR A O 1
ATOM 682 N N . LEU A 1 88 ? -0.761 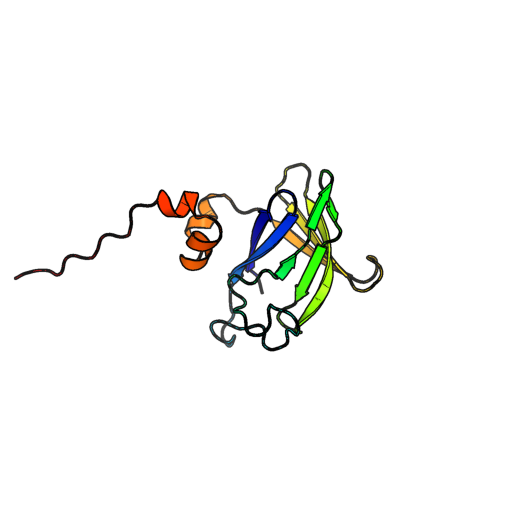5.857 9.255 1.00 98.19 88 LEU A N 1
ATOM 683 C CA . LEU A 1 88 ? -0.704 4.410 9.106 1.00 98.19 88 LEU A CA 1
ATOM 684 C C . LEU A 1 88 ? 0.744 3.954 9.274 1.00 98.19 88 LEU A C 1
ATOM 686 O O . LEU A 1 88 ? 1.611 4.313 8.482 1.00 98.19 88 LEU A O 1
ATOM 690 N N . THR A 1 89 ? 1.007 3.149 10.295 1.00 98.12 89 THR A N 1
ATOM 691 C CA . THR A 1 89 ? 2.293 2.464 10.445 1.00 98.12 89 THR A CA 1
ATOM 692 C C . THR A 1 89 ? 2.190 1.097 9.792 1.00 98.12 89 THR A C 1
ATOM 694 O O . THR A 1 89 ? 1.348 0.293 10.188 1.00 98.12 89 THR A O 1
ATOM 697 N N . MET A 1 90 ? 3.037 0.819 8.806 1.00 97.50 90 MET A N 1
ATOM 698 C CA . MET A 1 90 ? 3.169 -0.484 8.160 1.00 97.50 90 MET A CA 1
ATOM 699 C C . MET A 1 90 ? 4.463 -1.139 8.626 1.00 97.50 90 MET A C 1
ATOM 701 O O . MET A 1 90 ? 5.519 -0.520 8.584 1.00 97.50 90 MET A O 1
ATOM 705 N N . ARG A 1 91 ? 4.389 -2.399 9.055 1.00 96.56 91 ARG A N 1
ATOM 706 C CA . ARG A 1 91 ? 5.555 -3.194 9.439 1.00 96.56 91 ARG A CA 1
ATOM 707 C C . ARG A 1 91 ? 5.704 -4.400 8.535 1.00 96.56 91 ARG A C 1
ATOM 709 O O . ARG A 1 91 ? 4.836 -5.270 8.561 1.00 96.56 91 ARG A O 1
ATOM 716 N N . GLY A 1 92 ? 6.832 -4.500 7.837 1.00 95.88 92 GLY A N 1
ATOM 717 C CA . GLY A 1 92 ? 7.263 -5.701 7.117 1.00 95.88 92 GLY A CA 1
ATOM 718 C C . GLY A 1 92 ? 8.291 -6.491 7.931 1.00 95.88 92 GLY A C 1
ATOM 719 O O . GLY A 1 92 ? 9.184 -5.900 8.537 1.00 95.88 92 GLY A O 1
ATOM 720 N N . TYR A 1 93 ? 8.180 -7.819 7.984 1.00 93.94 93 TYR A N 1
ATOM 721 C CA . TYR A 1 93 ? 9.059 -8.663 8.802 1.00 93.94 93 TYR A CA 1
ATOM 722 C C . TYR A 1 93 ? 9.255 -10.076 8.239 1.00 93.94 93 TYR A C 1
ATOM 724 O O . TYR A 1 93 ? 8.422 -10.602 7.495 1.00 93.94 93 TYR A O 1
ATOM 732 N N . LEU A 1 94 ? 10.364 -10.712 8.630 1.00 86.12 94 LEU A N 1
ATOM 733 C CA . LEU A 1 94 ? 10.694 -12.092 8.270 1.00 86.12 94 LEU A CA 1
ATOM 734 C C . LEU A 1 94 ? 10.547 -13.001 9.498 1.00 86.12 94 LEU A C 1
ATOM 736 O O . LEU A 1 94 ? 11.203 -12.801 10.517 1.00 86.12 94 LEU A O 1
ATOM 740 N N . GLY A 1 95 ? 9.685 -14.016 9.414 1.00 77.06 95 GLY A N 1
ATOM 741 C CA . GLY A 1 95 ? 9.427 -14.919 10.538 1.00 77.06 95 GLY A CA 1
ATOM 742 C C . GLY A 1 95 ? 8.646 -14.236 11.665 1.00 77.06 95 GLY A C 1
ATOM 743 O O . GLY A 1 95 ? 7.418 -14.157 11.590 1.00 77.06 95 GLY A O 1
ATOM 744 N N . TRP A 1 96 ? 9.342 -13.781 12.712 1.00 69.38 96 TRP A N 1
ATOM 745 C CA . TRP A 1 96 ? 8.748 -13.119 13.882 1.00 69.38 96 TRP A CA 1
ATOM 746 C C . TRP A 1 96 ? 8.726 -11.601 13.693 1.00 69.38 96 TRP A C 1
ATOM 748 O O . TRP A 1 96 ? 9.696 -11.022 13.210 1.00 69.38 96 TRP A O 1
ATOM 758 N N . SER A 1 97 ? 7.661 -10.925 14.139 1.00 65.75 97 SER A N 1
ATOM 759 C CA . SER A 1 97 ? 7.506 -9.481 13.907 1.00 65.75 97 SER A CA 1
ATOM 760 C C . SER A 1 97 ? 8.592 -8.617 14.543 1.00 65.75 97 SER A C 1
ATOM 762 O O . SER A 1 97 ? 8.764 -7.475 14.136 1.00 65.75 97 SER A O 1
ATOM 764 N N . LEU A 1 98 ? 9.343 -9.131 15.516 1.00 73.19 98 LEU A N 1
ATOM 765 C CA . LEU A 1 98 ? 10.466 -8.415 16.125 1.00 73.19 98 LEU A CA 1
ATOM 766 C C . LEU A 1 98 ? 11.589 -8.124 15.114 1.00 73.19 98 LEU A C 1
ATOM 768 O O . LEU A 1 98 ? 12.204 -7.065 15.191 1.00 73.19 98 LEU A O 1
ATOM 772 N N . PHE A 1 99 ? 11.783 -8.983 14.109 1.00 81.06 99 PHE A N 1
ATOM 773 C CA . PHE A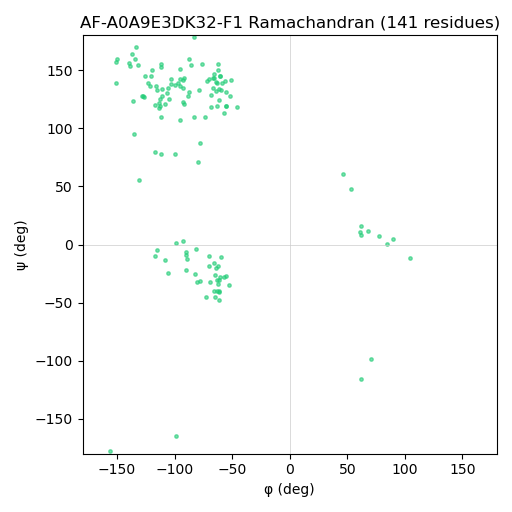 1 99 ? 12.802 -8.821 13.069 1.00 81.06 99 PHE A CA 1
ATOM 774 C C . PHE A 1 99 ? 12.184 -8.251 11.787 1.00 81.06 99 PHE A C 1
ATOM 776 O O . PHE A 1 99 ? 11.888 -8.966 10.827 1.00 81.06 99 PHE A O 1
ATOM 783 N N . GLY A 1 100 ? 11.948 -6.940 11.797 1.00 87.69 100 GLY A N 1
ATOM 784 C CA . GLY A 1 100 ? 11.300 -6.226 10.701 1.00 87.69 100 GLY A CA 1
ATOM 785 C C . GLY A 1 100 ? 11.636 -4.742 10.662 1.00 87.69 100 GLY A C 1
ATOM 786 O O . GLY A 1 100 ? 12.422 -4.252 11.474 1.00 87.69 100 GLY A O 1
ATOM 787 N N . LYS A 1 101 ? 11.024 -4.039 9.711 1.00 93.38 101 LYS A N 1
ATOM 788 C CA . LYS A 1 101 ? 11.131 -2.589 9.532 1.00 93.38 101 LYS A CA 1
ATOM 789 C C . LYS A 1 101 ? 9.744 -1.969 9.502 1.00 93.38 101 LYS A C 1
ATOM 791 O O . LYS A 1 101 ? 8.816 -2.576 8.965 1.00 93.38 101 LYS A O 1
ATOM 796 N N . ASP A 1 102 ? 9.657 -0.768 10.054 1.00 95.00 102 ASP A N 1
ATOM 797 C CA . ASP A 1 102 ? 8.451 0.046 10.028 1.00 95.00 102 ASP A CA 1
ATOM 798 C C . ASP A 1 102 ? 8.592 1.154 8.987 1.00 95.00 102 ASP A C 1
ATOM 800 O O . ASP A 1 102 ? 9.654 1.757 8.849 1.00 95.00 102 ASP A O 1
ATOM 804 N N . GLU A 1 103 ? 7.493 1.437 8.305 1.00 95.06 103 GLU A N 1
ATOM 805 C CA . GLU A 1 103 ? 7.279 2.613 7.476 1.00 95.06 103 GLU A CA 1
ATOM 806 C C . GLU A 1 103 ? 6.063 3.361 8.028 1.00 95.06 103 GLU A C 1
ATOM 808 O O . GLU A 1 103 ? 5.049 2.752 8.379 1.00 95.06 103 GLU A O 1
ATOM 813 N N . VAL A 1 104 ? 6.157 4.685 8.121 1.00 96.44 104 VAL A N 1
ATOM 814 C CA . VAL A 1 104 ? 5.078 5.531 8.643 1.00 96.44 104 VAL A CA 1
ATOM 815 C C . VAL A 1 104 ? 4.547 6.399 7.517 1.00 96.44 104 VAL A C 1
ATOM 817 O O . VAL A 1 104 ? 5.291 7.172 6.914 1.00 96.44 104 VAL A O 1
ATOM 820 N N . TRP A 1 105 ? 3.254 6.277 7.235 1.00 96.88 105 TRP A N 1
ATOM 821 C CA . TRP A 1 105 ? 2.590 7.003 6.162 1.00 96.88 105 TRP A CA 1
ATOM 822 C C . TRP A 1 105 ? 1.555 7.961 6.720 1.00 96.88 105 TRP A C 1
ATOM 824 O O . TRP A 1 105 ? 0.722 7.586 7.544 1.00 96.88 105 TRP A O 1
ATOM 834 N N . ASN A 1 106 ? 1.589 9.191 6.219 1.00 97.00 106 ASN A N 1
ATOM 835 C CA . ASN A 1 106 ? 0.596 10.205 6.536 1.00 97.00 106 ASN A CA 1
ATOM 836 C C . ASN A 1 106 ? -0.484 10.208 5.457 1.00 97.00 106 ASN A C 1
ATOM 838 O O . ASN A 1 106 ? -0.184 10.155 4.260 1.00 97.00 106 ASN A O 1
ATOM 842 N N . ARG A 1 107 ? -1.743 10.283 5.884 1.00 96.94 107 ARG A N 1
ATOM 843 C CA . ARG A 1 107 ? -2.887 10.402 4.989 1.00 96.94 107 ARG A CA 1
ATOM 844 C C . ARG A 1 107 ? -2.801 11.721 4.225 1.00 96.94 107 ARG A C 1
ATOM 846 O O . ARG A 1 107 ? -2.586 12.787 4.794 1.00 96.94 107 ARG A O 1
ATOM 853 N N . LEU A 1 108 ? -2.988 11.626 2.917 1.00 95.44 108 LEU A N 1
ATOM 854 C CA . LEU A 1 108 ? -3.128 12.783 2.045 1.00 95.44 108 LEU A CA 1
ATOM 855 C C . LEU A 1 108 ? -4.592 13.241 2.011 1.00 95.44 108 LEU A C 1
ATOM 857 O O . LEU A 1 108 ? -5.484 12.414 2.216 1.00 95.44 108 LEU A O 1
ATOM 861 N N . PRO A 1 109 ? -4.860 14.527 1.724 1.00 93.88 109 PRO A N 1
ATOM 862 C CA . PRO A 1 109 ? -6.221 14.987 1.482 1.00 93.88 109 PRO A CA 1
ATOM 863 C C . PRO A 1 109 ? -6.813 14.290 0.251 1.00 93.88 109 PRO A C 1
ATOM 865 O O . PRO A 1 109 ? -6.096 14.016 -0.711 1.00 93.88 109 PRO A O 1
ATOM 868 N N . ASP A 1 110 ? -8.131 14.093 0.228 1.00 87.00 110 ASP A N 1
ATOM 869 C CA . ASP A 1 110 ? -8.827 13.416 -0.881 1.00 87.00 110 ASP A CA 1
ATOM 870 C C . ASP A 1 110 ? -8.584 14.088 -2.246 1.00 87.00 110 ASP A C 1
ATOM 872 O O . ASP A 1 110 ? -8.562 13.437 -3.292 1.00 87.00 110 ASP A O 1
ATOM 876 N N . THR A 1 111 ? -8.325 15.398 -2.250 1.00 89.56 111 THR A N 1
ATOM 877 C CA . THR A 1 111 ? -7.987 16.166 -3.458 1.00 89.56 111 THR A CA 1
ATOM 878 C C . THR A 1 111 ? -6.670 15.732 -4.105 1.00 89.56 111 THR A C 1
ATOM 880 O O . THR A 1 111 ? -6.480 15.954 -5.303 1.00 89.56 111 THR A O 1
ATOM 883 N N . ALA A 1 112 ? -5.776 15.064 -3.367 1.00 92.00 112 ALA A N 1
ATOM 884 C CA . ALA A 1 112 ? -4.526 14.529 -3.897 1.00 92.00 112 ALA A CA 1
ATOM 885 C C . ALA A 1 112 ? -4.762 13.500 -5.016 1.00 92.00 112 ALA A C 1
ATOM 887 O O . ALA A 1 112 ? -3.956 13.418 -5.945 1.00 92.00 112 ALA A O 1
ATOM 888 N N . ALA A 1 113 ? -5.900 12.792 -5.006 1.00 86.81 113 ALA A N 1
ATOM 889 C CA . ALA A 1 113 ? -6.271 11.842 -6.055 1.00 86.81 113 ALA A CA 1
ATOM 890 C C . ALA A 1 113 ? -6.285 12.473 -7.462 1.00 86.81 113 ALA A C 1
ATOM 892 O O . ALA A 1 113 ? -6.027 11.795 -8.453 1.00 86.81 113 ALA A O 1
ATOM 893 N N . ALA A 1 114 ? -6.516 13.788 -7.572 1.00 88.38 114 ALA A N 1
ATOM 894 C CA . ALA A 1 114 ? -6.485 14.498 -8.848 1.00 88.38 114 ALA A CA 1
ATOM 895 C C . ALA A 1 114 ? -5.095 14.539 -9.514 1.00 88.38 114 ALA A C 1
ATOM 897 O O . ALA A 1 114 ? -5.025 14.845 -10.702 1.00 88.38 114 ALA A O 1
ATOM 898 N N . GLN A 1 115 ? -4.020 14.244 -8.774 1.00 91.75 115 GLN A N 1
ATOM 899 C CA . GLN A 1 115 ? -2.640 14.235 -9.273 1.00 91.75 115 GLN A CA 1
ATOM 900 C C . GLN A 1 115 ? -2.113 12.836 -9.623 1.00 91.75 115 GLN A C 1
ATOM 902 O O . GLN A 1 115 ? -0.921 12.701 -9.930 1.00 91.75 115 GLN A O 1
ATOM 907 N N . LEU A 1 116 ? -2.943 11.803 -9.466 1.00 92.75 116 LEU A N 1
ATOM 908 C CA . LEU A 1 116 ? -2.592 10.436 -9.827 1.00 92.75 116 LEU A CA 1
ATOM 909 C C . LEU A 1 116 ? -2.657 10.254 -11.344 1.00 92.75 116 LEU A C 1
ATOM 911 O O . LEU A 1 116 ? -3.387 10.963 -12.039 1.00 92.75 116 LEU A O 1
ATOM 915 N N . ASP A 1 117 ? -1.901 9.280 -11.840 1.00 91.44 117 ASP A N 1
ATOM 916 C CA . ASP A 1 117 ? -1.949 8.893 -13.246 1.00 91.44 117 ASP A CA 1
ATOM 917 C C . ASP A 1 117 ? -3.378 8.441 -13.640 1.00 91.44 117 ASP A C 1
ATOM 919 O O . ASP A 1 117 ? -4.027 7.730 -12.860 1.00 91.44 117 ASP A O 1
ATOM 923 N N . PRO A 1 118 ? -3.898 8.822 -14.826 1.00 90.19 118 PRO A N 1
ATOM 924 C CA . PRO A 1 118 ? -5.229 8.421 -15.277 1.00 90.19 118 PRO A CA 1
ATOM 925 C C . PRO A 1 118 ? -5.484 6.911 -15.238 1.00 90.19 118 PRO A C 1
ATOM 927 O O . PRO A 1 118 ? -6.603 6.507 -14.927 1.00 90.19 118 PRO A O 1
ATOM 930 N N . VAL A 1 119 ? 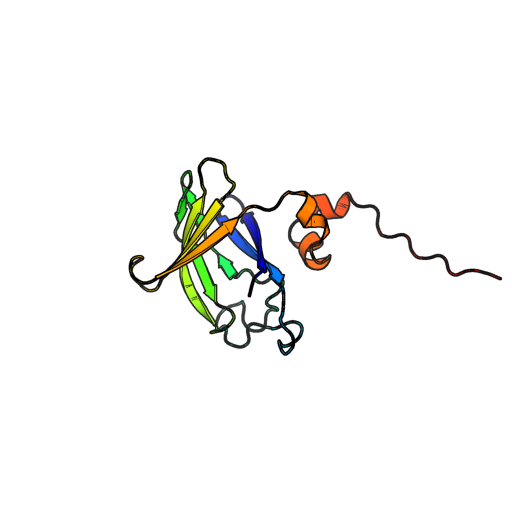-4.473 6.078 -15.502 1.00 88.50 119 VAL A N 1
ATOM 931 C CA . VAL A 1 119 ? -4.593 4.613 -15.458 1.00 88.50 119 VAL A CA 1
ATOM 932 C C . VAL A 1 119 ? -4.870 4.135 -14.031 1.00 88.50 119 VAL A C 1
ATOM 934 O O . VAL A 1 119 ? -5.723 3.273 -13.817 1.00 88.50 119 VAL A O 1
ATOM 937 N N . ILE A 1 120 ? -4.211 4.737 -13.035 1.00 93.25 120 ILE A N 1
ATOM 938 C CA . ILE A 1 120 ? -4.444 4.439 -11.614 1.00 93.25 120 ILE A CA 1
ATOM 939 C C . ILE A 1 120 ? -5.861 4.850 -11.208 1.00 93.25 120 ILE A C 1
ATOM 941 O O . ILE A 1 120 ? -6.570 4.067 -10.575 1.00 93.25 120 ILE A O 1
ATOM 945 N N . ILE A 1 121 ? -6.302 6.043 -11.615 1.00 88.38 121 ILE A N 1
ATOM 946 C CA . ILE A 1 121 ? -7.656 6.535 -11.321 1.00 88.38 121 ILE A CA 1
ATOM 947 C C . ILE A 1 121 ? -8.714 5.623 -11.950 1.00 88.38 121 ILE A C 1
ATOM 949 O O . ILE A 1 121 ? -9.655 5.222 -11.273 1.00 88.38 121 ILE A O 1
ATOM 953 N N . GLN A 1 122 ? -8.562 5.264 -13.225 1.00 86.62 122 GLN A N 1
ATOM 954 C CA . GLN A 1 122 ? -9.515 4.400 -13.924 1.00 86.62 122 GLN A CA 1
ATOM 955 C C . GLN A 1 122 ? -9.621 3.017 -13.282 1.00 86.62 122 GLN A C 1
ATOM 957 O O . GLN A 1 122 ? -10.722 2.485 -13.157 1.00 86.62 122 GLN A O 1
ATOM 962 N N . LYS A 1 123 ? -8.489 2.447 -12.857 1.00 87.94 123 LYS A N 1
ATOM 963 C CA . LYS A 1 123 ? -8.449 1.107 -12.271 1.00 87.94 123 LYS A CA 1
ATOM 964 C C . LYS A 1 123 ? -9.032 1.063 -10.857 1.00 87.94 123 LYS A C 1
ATOM 966 O O . LYS A 1 123 ? -9.789 0.147 -10.552 1.00 87.94 123 LYS A O 1
ATOM 971 N N . TYR A 1 124 ? -8.679 2.022 -10.001 1.00 87.69 124 TYR A N 1
ATOM 972 C CA . TYR A 1 124 ? -8.973 1.944 -8.562 1.00 87.69 124 TYR A CA 1
ATOM 973 C C . TYR A 1 124 ? -10.070 2.904 -8.084 1.00 87.69 124 TYR A C 1
ATOM 975 O O . TYR A 1 124 ? -10.607 2.719 -6.996 1.00 87.69 124 TYR A O 1
ATOM 983 N N . PHE A 1 125 ? -10.458 3.888 -8.899 1.00 82.81 125 PHE A N 1
ATOM 984 C CA . PHE A 1 125 ? -11.538 4.835 -8.605 1.00 82.81 125 PHE A CA 1
ATOM 985 C C . PHE A 1 125 ? -12.527 4.971 -9.777 1.00 82.81 125 PHE A C 1
ATOM 987 O O . PHE A 1 125 ? -12.775 6.084 -10.254 1.00 82.81 125 PHE A O 1
ATOM 994 N N . PRO A 1 126 ? -13.137 3.875 -10.263 1.00 68.88 126 PRO A N 1
ATOM 995 C CA . PRO A 1 126 ? -13.963 3.912 -11.472 1.00 68.88 126 PRO A CA 1
ATOM 996 C C . PRO A 1 126 ? -15.194 4.824 -11.335 1.00 68.88 126 PRO A C 1
ATOM 998 O O . PRO A 1 126 ? -15.573 5.506 -12.287 1.00 68.88 126 PRO A O 1
ATOM 1001 N N . THR A 1 127 ? -15.785 4.913 -10.140 1.00 64.56 127 THR A N 1
ATOM 1002 C CA . THR A 1 127 ? -16.920 5.810 -9.863 1.00 64.56 127 THR A CA 1
ATOM 1003 C C . THR A 1 127 ? -16.524 7.290 -9.870 1.00 64.56 127 THR A C 1
ATOM 1005 O O . THR A 1 127 ? -17.310 8.130 -10.301 1.00 64.56 127 THR A O 1
ATOM 1008 N N . GLN A 1 128 ? -15.296 7.625 -9.463 1.00 57.06 128 GLN A N 1
ATOM 1009 C CA . GLN A 1 128 ? -14.766 8.993 -9.502 1.00 57.06 128 GLN A CA 1
ATOM 1010 C C . GLN A 1 128 ? -14.261 9.373 -10.904 1.00 57.06 128 GLN A C 1
ATOM 1012 O O . GLN A 1 128 ? -14.377 10.529 -11.313 1.00 57.06 128 GLN A O 1
ATOM 1017 N N . ALA A 1 129 ? -13.747 8.399 -11.663 1.00 57.94 129 ALA A N 1
ATOM 1018 C CA . ALA A 1 129 ? -13.336 8.566 -13.056 1.00 57.94 129 ALA A CA 1
ATOM 1019 C C . ALA A 1 129 ? -14.522 8.936 -13.963 1.00 57.94 129 ALA A C 1
ATOM 1021 O O . ALA A 1 129 ? -14.389 9.814 -14.813 1.00 57.94 129 ALA A O 1
ATOM 1022 N N . ALA A 1 130 ? -15.690 8.324 -13.742 1.00 56.75 130 ALA A N 1
ATOM 1023 C CA . ALA A 1 130 ? -16.914 8.598 -14.498 1.00 56.75 130 ALA A CA 1
ATOM 1024 C C . ALA A 1 130 ? -17.531 9.985 -14.214 1.00 56.75 130 ALA A C 1
ATOM 1026 O O . ALA A 1 130 ? -18.326 10.475 -15.013 1.00 56.75 130 ALA A O 1
ATOM 1027 N N . ALA A 1 131 ? -17.165 10.628 -13.099 1.00 54.12 131 ALA A N 1
ATOM 1028 C CA . ALA A 1 131 ? -17.693 11.932 -12.691 1.00 54.12 131 ALA A CA 1
ATOM 1029 C C . ALA A 1 131 ? -16.882 13.134 -13.224 1.00 54.12 131 ALA A C 1
ATOM 1031 O O . ALA A 1 131 ? -17.328 14.276 -13.095 1.00 54.12 131 ALA A O 1
ATOM 1032 N N . LYS A 1 132 ? -15.703 12.915 -13.830 1.00 51.91 132 LYS A N 1
ATOM 1033 C CA . LYS A 1 132 ? -14.956 13.974 -14.531 1.00 51.91 132 LYS A CA 1
ATOM 1034 C C . LYS A 1 132 ? -15.418 14.049 -15.995 1.00 51.91 132 LYS A C 1
ATOM 1036 O O . LYS A 1 132 ? -15.358 13.031 -16.683 1.00 51.91 132 LYS A O 1
ATOM 1041 N N . PRO A 1 133 ? -15.812 15.229 -16.520 1.00 46.91 133 PRO A N 1
ATOM 1042 C CA . PRO A 1 133 ? -15.988 15.386 -17.957 1.00 46.91 133 PRO A CA 1
ATOM 1043 C C . PRO A 1 133 ? -14.650 15.093 -18.640 1.00 46.91 133 PRO A C 1
ATOM 1045 O O . PRO A 1 133 ? -13.606 15.588 -18.204 1.00 46.91 133 PRO A O 1
ATOM 1048 N N . ALA A 1 134 ? -14.673 14.275 -19.693 1.00 51.19 134 ALA A N 1
ATOM 1049 C CA . ALA A 1 134 ? -13.493 13.999 -20.503 1.00 51.19 134 ALA A CA 1
ATOM 1050 C C . ALA A 1 134 ? -12.830 15.323 -20.941 1.00 51.19 134 ALA A C 1
ATOM 1052 O O . ALA A 1 134 ? -13.551 16.268 -21.279 1.00 51.19 134 ALA A O 1
ATOM 1053 N N . PRO A 1 135 ? -11.486 15.420 -20.975 1.00 53.28 135 PRO A N 1
ATOM 1054 C CA . PRO A 1 135 ? -10.821 16.574 -21.562 1.00 53.28 135 PRO A CA 1
ATOM 1055 C C . PRO A 1 135 ? -11.328 16.735 -22.994 1.00 53.28 135 PRO A C 1
ATOM 1057 O O . PRO A 1 135 ? -11.209 15.815 -23.808 1.00 53.28 135 PRO A O 1
ATOM 1060 N N . GLY A 1 136 ? -11.952 17.879 -23.280 1.00 51.75 136 GLY A N 1
ATOM 1061 C CA . GLY A 1 136 ? -12.491 18.178 -24.597 1.00 51.75 136 GLY A CA 1
ATOM 1062 C C . GLY A 1 136 ? -11.416 17.965 -25.657 1.00 51.75 136 GLY A C 1
ATOM 1063 O O . GLY A 1 136 ? -10.308 18.493 -25.544 1.00 51.75 136 GLY A O 1
ATOM 1064 N N . LYS A 1 137 ? -11.742 17.171 -26.683 1.00 49.28 137 LYS A N 1
ATOM 1065 C CA . LYS A 1 137 ? -10.964 17.103 -27.922 1.00 49.28 137 LYS A CA 1
ATOM 1066 C C . LYS A 1 137 ? -10.667 18.543 -28.343 1.00 49.28 137 LYS A C 1
ATOM 1068 O O . LYS A 1 137 ? -11.604 19.303 -28.577 1.00 49.28 137 LYS A O 1
ATOM 1073 N N . LYS A 1 138 ? -9.390 18.933 -28.406 1.00 48.53 138 LYS A N 1
ATOM 1074 C CA . LYS A 1 138 ? -9.008 20.221 -28.995 1.00 48.53 138 LYS A CA 1
ATOM 1075 C C . LYS A 1 138 ? -9.553 20.233 -30.422 1.00 48.53 138 LYS A C 1
ATOM 1077 O O . LYS A 1 138 ? -9.127 19.421 -31.241 1.00 48.53 138 LYS A O 1
ATOM 1082 N N . ALA A 1 139 ? -10.526 21.100 -30.691 1.00 49.59 139 ALA A N 1
ATOM 1083 C CA . ALA A 1 139 ? -10.958 21.378 -32.048 1.00 49.59 139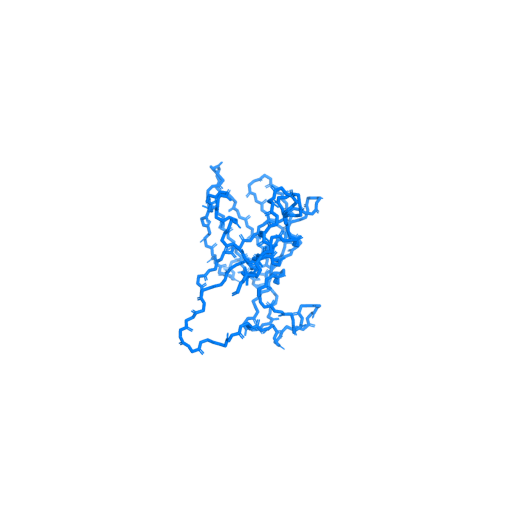 ALA A CA 1
ATOM 1084 C C . ALA A 1 139 ? -9.754 21.958 -32.800 1.00 49.59 139 ALA A C 1
ATOM 1086 O O . ALA A 1 139 ? -9.125 22.909 -32.332 1.00 49.59 139 ALA A O 1
ATOM 1087 N N . ALA A 1 140 ? -9.395 21.334 -33.920 1.00 45.91 140 ALA A N 1
ATOM 1088 C CA . ALA A 1 140 ? -8.412 21.888 -34.834 1.00 45.91 140 ALA A CA 1
ATOM 1089 C C . ALA A 1 140 ? -8.938 23.238 -35.358 1.00 45.91 140 ALA A C 1
ATOM 1091 O O . ALA A 1 140 ? -10.117 23.314 -35.714 1.00 45.91 140 ALA A O 1
ATOM 1092 N N . PRO A 1 141 ? -8.120 24.302 -35.393 1.00 54.03 141 PRO A N 1
ATOM 1093 C CA . PRO A 1 141 ? -8.542 25.559 -35.983 1.00 54.03 141 PRO A CA 1
ATOM 1094 C C . PRO A 1 141 ? -8.681 25.382 -37.499 1.00 54.03 141 PRO A C 1
ATOM 1096 O O . PRO A 1 141 ? -7.717 25.071 -38.193 1.00 54.03 141 PRO A O 1
ATOM 1099 N N . THR A 1 142 ? -9.894 25.569 -38.007 1.00 55.44 142 THR A N 1
ATOM 1100 C CA . THR A 1 142 ? -10.150 25.852 -39.419 1.00 55.44 142 THR A CA 1
ATOM 1101 C C . THR A 1 142 ? -9.967 27.346 -39.654 1.00 55.44 142 THR A C 1
ATOM 1103 O O . THR A 1 142 ? -10.790 28.122 -39.167 1.00 55.44 142 THR A O 1
ATOM 1106 N N . HIS A 1 143 ? -8.904 27.733 -40.361 1.00 48.97 143 HIS A N 1
ATOM 1107 C CA . HIS A 1 143 ? -8.922 28.706 -41.462 1.00 48.97 143 HIS A CA 1
ATOM 1108 C C . HIS A 1 143 ? -7.559 28.774 -42.151 1.00 48.97 143 HIS A C 1
ATOM 1110 O O . HIS A 1 143 ? -6.537 28.806 -41.430 1.00 48.97 143 HIS A O 1
#

Sequence (143 aa):
PVGWFLVIDHNGTFEGIIAKMYPEPGDPPDPVCSKCTDDRKDMPWLGIPFIRDMKRNGLSYENGNVLDPRDGKVYKAKMTLSADGQTLTMRGYLGWSLFGKDEVWNRLPDTAAAQLDPVIIQKYFPTQAAAKPAPGKKAAPTH

pLDDT: mean 88.2, std 14.65, range [45.91, 98.56]